Protein AF-A0A6F8U086-F1 (afdb_monomer)

Organism: NCBI:txid115561

Foldseek 3Di:
DDDDDDPPPPPPPPDPPPLPADPDCPDQQGLNPCNHLVPLPPQQHLNPCNHLAVPLPHLAHQNPLNRPNHWWKAKPVGDTQFHSHNNCPHLRY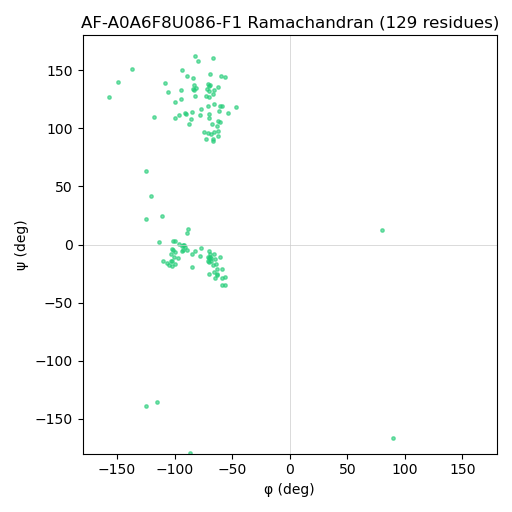LNPCPHLQVPLPHQSHLNPCNHVVVPPDPIHMDTGGGD

Mean predicted aligned error: 9.01 Å

Structure (mmCIF, N/CA/C/O backbone):
data_AF-A0A6F8U086-F1
#
_entry.id   AF-A0A6F8U086-F1
#
loop_
_atom_site.group_PDB
_atom_site.id
_atom_site.type_symbol
_atom_site.label_atom_id
_atom_site.label_alt_id
_atom_site.label_comp_id
_atom_site.label_asym_id
_atom_site.label_entity_id
_atom_site.label_seq_id
_atom_site.pdbx_PDB_ins_code
_atom_site.Cartn_x
_atom_site.Cartn_y
_atom_site.Cartn_z
_atom_site.occupancy
_atom_site.B_iso_or_equiv
_atom_site.auth_seq_id
_atom_site.auth_comp_id
_atom_site.auth_asym_id
_atom_site.auth_atom_id
_atom_site.pdbx_PDB_model_num
ATOM 1 N N . MET A 1 1 ? 25.325 52.138 2.204 1.00 41.34 1 MET A N 1
ATOM 2 C CA . MET A 1 1 ? 26.090 50.930 2.596 1.00 41.34 1 MET A CA 1
ATOM 3 C C . MET A 1 1 ? 25.542 50.499 3.957 1.00 41.34 1 MET A C 1
ATOM 5 O O . MET A 1 1 ? 25.700 51.252 4.897 1.00 41.34 1 MET A O 1
ATOM 9 N N . ASN A 1 2 ? 24.672 49.496 4.098 1.00 33.28 2 ASN A N 1
ATOM 10 C CA . ASN A 1 2 ? 24.898 48.071 3.848 1.00 33.28 2 ASN A CA 1
ATOM 11 C C . ASN A 1 2 ? 23.576 47.331 3.575 1.00 33.28 2 ASN A C 1
ATOM 13 O O . ASN A 1 2 ? 22.657 47.371 4.389 1.00 33.28 2 ASN A O 1
ATOM 17 N N . ILE A 1 3 ? 23.519 46.614 2.453 1.00 39.06 3 ILE A N 1
ATOM 18 C CA . ILE A 1 3 ? 22.421 45.718 2.076 1.00 39.06 3 ILE A CA 1
ATOM 19 C C . ILE A 1 3 ? 22.684 44.367 2.748 1.00 39.06 3 ILE A C 1
ATOM 21 O O . ILE A 1 3 ? 23.661 43.692 2.418 1.00 39.06 3 ILE A O 1
ATOM 25 N N . LYS A 1 4 ? 21.835 43.960 3.699 1.00 33.81 4 LYS A N 1
ATOM 26 C CA . LYS A 1 4 ? 21.857 42.587 4.219 1.00 33.81 4 LYS A CA 1
ATOM 27 C C . LYS A 1 4 ? 21.157 41.678 3.209 1.00 33.81 4 LYS A C 1
ATOM 29 O O . LYS A 1 4 ? 19.956 41.780 2.994 1.00 33.81 4 LYS A O 1
ATOM 34 N N . LYS A 1 5 ? 21.948 40.815 2.571 1.00 41.84 5 LYS A N 1
ATOM 35 C CA . LYS A 1 5 ? 21.505 39.740 1.680 1.00 41.84 5 LYS A CA 1
ATOM 36 C C . LYS A 1 5 ? 20.627 38.768 2.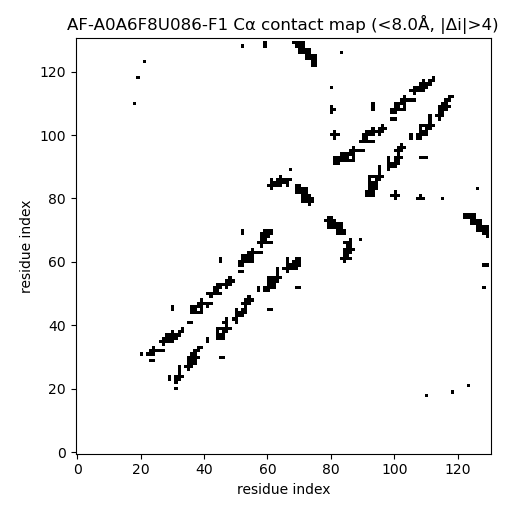473 1.00 41.84 5 LYS A C 1
ATOM 38 O O . LYS A 1 5 ? 21.133 38.106 3.375 1.00 41.84 5 LYS A O 1
ATOM 43 N N . ILE A 1 6 ? 19.343 38.668 2.139 1.00 35.84 6 ILE A N 1
ATOM 44 C CA . ILE A 1 6 ? 18.504 37.543 2.562 1.00 35.84 6 ILE A CA 1
ATOM 45 C C . ILE A 1 6 ? 18.428 36.596 1.372 1.00 35.84 6 ILE A C 1
ATOM 47 O O . ILE A 1 6 ? 17.839 36.906 0.339 1.00 35.84 6 ILE A O 1
ATOM 51 N N . VAL A 1 7 ? 19.103 35.461 1.513 1.00 36.44 7 VAL A N 1
ATOM 52 C CA . VAL A 1 7 ? 18.982 34.321 0.612 1.00 36.44 7 VAL A CA 1
ATOM 53 C C . VAL A 1 7 ? 17.598 33.724 0.851 1.00 36.44 7 VAL A C 1
ATOM 55 O O . VAL A 1 7 ? 17.344 33.145 1.904 1.00 36.44 7 VAL A O 1
ATOM 58 N N . VAL A 1 8 ? 16.691 33.891 -0.110 1.00 33.41 8 VAL A N 1
ATOM 59 C CA . VAL A 1 8 ? 15.442 33.127 -0.158 1.00 33.41 8 VAL A CA 1
ATOM 60 C C . VAL A 1 8 ? 15.824 31.725 -0.618 1.00 33.41 8 VAL A C 1
ATOM 62 O O . VAL A 1 8 ? 16.035 31.484 -1.805 1.00 33.41 8 VAL A O 1
ATOM 65 N N . ALA A 1 9 ? 15.991 30.808 0.334 1.00 32.50 9 ALA A N 1
ATOM 66 C CA . ALA A 1 9 ? 16.071 29.391 0.022 1.00 32.50 9 ALA A CA 1
ATOM 67 C C . ALA A 1 9 ? 14.690 28.964 -0.487 1.00 32.50 9 ALA A C 1
ATOM 69 O O . ALA A 1 9 ? 13.738 28.838 0.282 1.00 32.50 9 ALA A O 1
ATOM 70 N N . LEU A 1 10 ? 14.580 28.799 -1.805 1.00 31.70 10 LEU A N 1
ATOM 71 C CA . LEU A 1 10 ? 13.436 28.171 -2.444 1.00 31.70 10 LEU A CA 1
ATOM 72 C C . LEU A 1 10 ? 13.451 26.697 -2.016 1.00 31.70 10 LEU A C 1
ATOM 74 O O . LEU A 1 10 ? 14.132 25.869 -2.619 1.00 31.70 10 LEU A O 1
ATOM 78 N N . ALA A 1 11 ? 12.767 26.378 -0.919 1.00 34.84 11 ALA A N 1
ATOM 79 C CA . ALA A 1 11 ? 12.484 24.999 -0.566 1.00 34.84 11 ALA A CA 1
ATOM 80 C C . ALA A 1 11 ? 11.540 24.458 -1.643 1.00 34.84 11 ALA A C 1
ATOM 82 O O . ALA A 1 11 ? 10.338 24.715 -1.623 1.00 34.84 11 ALA A O 1
ATOM 83 N N . LEU A 1 12 ? 12.114 23.771 -2.631 1.00 37.75 12 LEU A N 1
ATOM 84 C CA . LEU A 1 12 ? 11.371 22.991 -3.604 1.00 37.75 12 LEU A CA 1
ATOM 85 C C . LEU A 1 12 ? 10.742 21.833 -2.820 1.00 37.75 12 LEU A C 1
ATOM 87 O O . LEU A 1 12 ? 11.363 20.791 -2.614 1.00 37.75 12 LEU A O 1
ATOM 91 N N . SER A 1 13 ? 9.536 22.047 -2.294 1.00 36.16 13 SER A N 1
ATOM 92 C CA . SER A 1 13 ? 8.718 20.964 -1.777 1.00 36.16 13 SER A CA 1
ATOM 93 C C . SER A 1 13 ? 8.407 20.064 -2.964 1.00 36.16 13 SER A C 1
ATOM 95 O O . SER A 1 13 ? 7.595 20.382 -3.831 1.00 36.16 13 SER A O 1
ATOM 97 N N . ILE A 1 14 ? 9.126 18.947 -3.040 1.00 42.19 14 ILE A N 1
ATOM 98 C CA . ILE A 1 14 ? 8.795 17.854 -3.940 1.00 42.19 14 ILE A CA 1
ATOM 99 C C . ILE A 1 14 ? 7.426 17.385 -3.459 1.00 42.19 14 ILE A C 1
ATOM 101 O O . ILE A 1 14 ? 7.312 16.720 -2.429 1.00 42.19 14 ILE A O 1
ATOM 105 N N . GLY A 1 15 ? 6.381 17.862 -4.132 1.00 38.00 15 GLY A N 1
ATOM 106 C CA . GLY A 1 15 ? 5.007 17.491 -3.862 1.00 38.00 15 GLY A CA 1
ATOM 107 C C . GLY A 1 15 ? 4.869 16.004 -4.116 1.00 38.00 15 GLY A C 1
ATOM 108 O O . GLY A 1 15 ? 4.649 15.579 -5.246 1.00 38.00 15 GLY A O 1
ATOM 109 N N . VAL A 1 16 ? 5.025 15.208 -3.062 1.00 44.44 16 VAL A N 1
ATOM 110 C CA . VAL A 1 16 ? 4.425 13.883 -3.018 1.00 44.44 16 VAL A CA 1
ATOM 111 C C . VAL A 1 16 ? 2.929 14.150 -3.169 1.00 44.44 16 VAL A C 1
ATOM 113 O O . VAL A 1 16 ? 2.389 14.899 -2.348 1.00 44.44 16 VAL A O 1
ATOM 116 N N . PRO A 1 17 ? 2.245 13.648 -4.212 1.00 38.19 17 PRO A N 1
ATOM 117 C CA . PRO A 1 17 ? 0.798 13.703 -4.219 1.00 38.19 17 PRO A CA 1
ATOM 118 C C . PRO A 1 17 ? 0.347 12.909 -2.994 1.00 38.19 17 PRO A C 1
ATOM 120 O O . PRO A 1 17 ? 0.476 11.688 -2.943 1.00 38.19 17 PRO A O 1
ATOM 123 N N . ALA A 1 18 ? -0.091 13.624 -1.959 1.00 39.00 18 ALA A N 1
ATOM 124 C CA . ALA A 1 18 ? -0.773 13.017 -0.840 1.00 39.00 18 ALA A CA 1
ATOM 125 C C . ALA A 1 18 ? -2.042 12.409 -1.430 1.00 39.00 18 ALA A C 1
ATOM 127 O O . ALA A 1 18 ? -2.946 13.132 -1.848 1.00 39.00 18 ALA A O 1
ATOM 128 N N . ILE A 1 19 ? -2.060 11.083 -1.546 1.00 45.38 19 ILE A N 1
ATOM 129 C CA . ILE A 1 19 ? -3.252 10.326 -1.905 1.00 45.38 19 ILE A CA 1
ATOM 130 C C . ILE A 1 19 ? -4.327 10.771 -0.910 1.00 45.38 19 ILE A C 1
ATOM 132 O O . ILE A 1 19 ? -4.177 10.585 0.300 1.00 45.38 19 ILE A O 1
ATOM 136 N N . SER A 1 20 ? -5.359 11.456 -1.401 1.00 41.16 20 SER A N 1
ATOM 137 C CA . SER A 1 20 ? -6.477 11.886 -0.570 1.00 41.16 20 SER A CA 1
ATOM 138 C C . SER A 1 20 ? -7.300 10.644 -0.254 1.00 41.16 20 SER A C 1
ATOM 140 O O . SER A 1 20 ? -8.155 10.227 -1.029 1.00 41.16 20 SER A O 1
ATOM 142 N 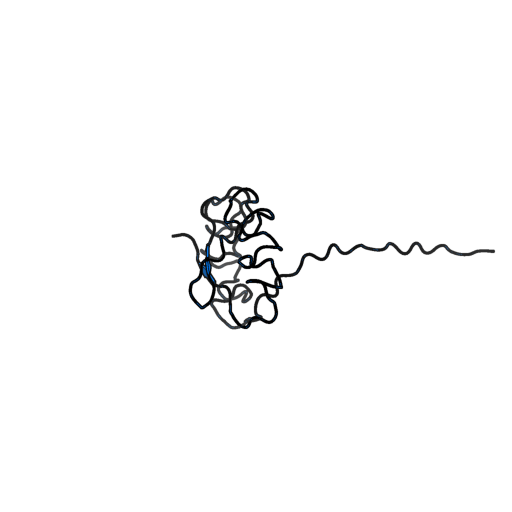N . PHE A 1 21 ? -6.980 9.980 0.854 1.00 53.62 21 PHE A N 1
ATOM 143 C CA . PHE A 1 21 ? -7.835 8.928 1.385 1.00 53.62 21 PHE A CA 1
ATOM 144 C C . PHE A 1 21 ? -9.136 9.578 1.859 1.00 53.62 21 PHE A C 1
ATOM 146 O O . PHE A 1 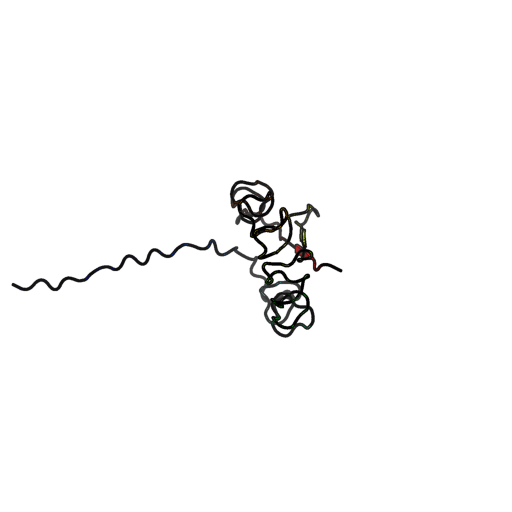21 ? -9.088 10.546 2.622 1.00 53.62 21 PHE A O 1
ATOM 153 N N . ALA A 1 22 ? -10.284 9.047 1.429 1.00 57.22 22 ALA A N 1
ATOM 154 C CA . ALA A 1 22 ? -11.594 9.482 1.904 1.00 57.22 22 ALA A CA 1
ATOM 155 C C . ALA A 1 22 ? -11.582 9.579 3.438 1.00 57.22 22 ALA A C 1
ATOM 157 O O . ALA A 1 22 ? -11.304 8.590 4.114 1.00 57.22 22 ALA A O 1
ATOM 158 N N . ALA A 1 23 ? -11.805 10.773 3.993 1.00 64.12 23 ALA A N 1
ATOM 159 C CA . ALA A 1 23 ? -11.746 11.024 5.431 1.00 64.12 23 ALA A CA 1
ATOM 160 C C . ALA A 1 23 ? -12.948 10.375 6.139 1.00 64.12 23 ALA A C 1
ATOM 162 O O . ALA A 1 23 ? -14.023 10.961 6.200 1.00 64.12 23 ALA A O 1
ATOM 163 N N . CYS A 1 24 ? -12.772 9.168 6.684 1.00 78.25 24 CYS A N 1
ATOM 164 C CA . CYS A 1 24 ? -13.801 8.413 7.408 1.00 78.25 24 CYS A CA 1
ATOM 165 C C . CYS A 1 24 ? -13.304 8.028 8.815 1.00 78.25 24 CYS A C 1
ATOM 167 O O . CYS A 1 24 ? -13.192 6.847 9.145 1.00 78.25 24 CYS A O 1
ATOM 169 N N . PRO A 1 25 ? -13.018 9.021 9.682 1.00 75.00 25 PRO A N 1
ATOM 170 C CA . PRO A 1 25 ? -12.349 8.797 10.967 1.00 75.00 25 PRO A CA 1
ATOM 171 C C . PRO A 1 25 ? -13.154 7.946 11.962 1.00 75.00 25 PRO A C 1
ATOM 173 O O . PRO A 1 25 ? -12.577 7.441 12.918 1.00 75.00 25 PRO A O 1
ATOM 176 N N . TYR A 1 26 ? -14.463 7.777 11.751 1.00 83.75 26 TYR A N 1
ATOM 177 C CA . TYR A 1 26 ? -15.342 6.994 12.626 1.00 83.75 26 TYR A CA 1
ATOM 178 C C . TYR A 1 26 ? -15.703 5.610 12.066 1.00 83.75 26 TYR A C 1
ATOM 180 O O . TYR A 1 26 ? -16.282 4.800 12.786 1.00 83.75 26 TYR A O 1
ATOM 188 N N . ASP A 1 27 ? -15.357 5.310 10.811 1.00 89.12 27 ASP A N 1
ATOM 189 C CA . ASP A 1 27 ? -15.645 4.010 10.202 1.00 89.12 27 ASP A CA 1
ATOM 190 C C . ASP A 1 27 ? -14.578 2.989 10.618 1.00 89.12 27 ASP A C 1
ATOM 192 O O . ASP A 1 27 ? -13.376 3.237 10.493 1.00 89.12 27 ASP A O 1
ATOM 196 N N . GLN A 1 28 ? -14.994 1.836 11.142 1.00 90.56 28 GLN A N 1
ATOM 197 C CA . GLN A 1 28 ? -14.072 0.813 11.645 1.00 90.56 28 GLN A CA 1
ATOM 198 C C . GLN A 1 28 ? -13.204 0.168 10.558 1.00 90.56 28 GLN A C 1
ATOM 200 O O . GLN A 1 28 ? -12.129 -0.335 10.877 1.00 90.56 28 GLN A O 1
ATOM 205 N N . ASN A 1 29 ? -13.626 0.186 9.297 1.00 89.19 29 ASN A N 1
ATOM 206 C CA . ASN A 1 29 ? -12.908 -0.417 8.174 1.00 89.19 29 ASN A CA 1
ATOM 207 C C . ASN A 1 29 ? -11.984 0.573 7.453 1.00 89.19 29 ASN A C 1
ATOM 209 O O . ASN A 1 29 ? -11.216 0.173 6.578 1.00 89.19 29 ASN A O 1
ATOM 213 N N . CYS A 1 30 ? -12.011 1.851 7.827 1.00 89.94 30 CYS A N 1
ATOM 214 C CA . CYS A 1 30 ? -11.189 2.868 7.193 1.00 89.94 30 CYS A CA 1
ATOM 215 C C . CYS A 1 30 ? -9.745 2.902 7.714 1.00 89.94 30 CYS A C 1
ATOM 217 O O . CYS A 1 30 ? -9.484 2.904 8.919 1.00 89.94 30 CYS A O 1
ATOM 219 N N . LEU A 1 31 ? -8.782 2.999 6.790 1.00 89.31 31 LEU A N 1
ATOM 220 C CA . LEU A 1 31 ? -7.344 3.033 7.108 1.00 89.31 31 LEU A CA 1
ATOM 221 C C . LEU A 1 31 ? -6.876 4.332 7.771 1.00 89.31 31 LEU A C 1
ATOM 223 O O . LEU A 1 31 ? -5.784 4.368 8.333 1.00 89.31 31 LEU A O 1
ATOM 227 N N . ASN A 1 32 ? -7.690 5.385 7.731 1.00 87.88 32 ASN A N 1
ATOM 228 C CA . ASN A 1 32 ? -7.443 6.634 8.450 1.00 87.88 32 ASN A CA 1
ATOM 229 C C . ASN A 1 32 ? -8.166 6.713 9.802 1.00 87.88 32 ASN A C 1
ATOM 231 O O . ASN A 1 32 ? -8.007 7.711 10.500 1.00 87.88 32 ASN A O 1
ATOM 235 N N . ASN A 1 33 ? -8.920 5.681 10.197 1.00 90.75 33 ASN A N 1
ATOM 236 C CA . ASN A 1 33 ? -9.426 5.558 11.557 1.00 90.75 33 ASN A CA 1
ATOM 237 C C . ASN A 1 33 ? -8.361 4.873 12.443 1.00 90.75 33 ASN A C 1
ATOM 239 O O . ASN A 1 33 ? -8.168 3.657 12.327 1.00 90.75 33 ASN A O 1
ATOM 243 N N . PRO A 1 34 ? -7.689 5.598 13.361 1.00 91.44 34 PRO A N 1
ATOM 244 C CA . PRO A 1 34 ? -6.632 5.039 14.213 1.00 91.44 34 PRO A CA 1
ATOM 245 C C . PRO A 1 34 ? -7.156 4.078 15.293 1.00 91.44 34 PRO A C 1
ATOM 247 O O . PRO A 1 34 ? -6.370 3.384 15.941 1.00 91.44 34 PRO A O 1
ATOM 250 N N . TYR A 1 35 ? -8.473 4.024 15.492 1.00 91.06 35 TYR A N 1
ATOM 251 C CA . TYR A 1 35 ? -9.138 3.090 16.398 1.00 91.06 35 TYR A CA 1
ATOM 252 C C . TYR A 1 35 ? -9.747 1.884 15.657 1.00 91.06 35 TYR A C 1
ATOM 254 O O . TYR A 1 35 ? -10.224 0.955 16.302 1.00 91.06 35 TYR A O 1
ATOM 262 N N . GLY A 1 36 ? -9.724 1.886 14.317 1.00 91.19 36 GLY A N 1
ATOM 263 C CA . GLY A 1 36 ? -10.256 0.832 13.448 1.00 91.19 36 GLY A CA 1
ATOM 264 C C . GLY A 1 36 ? -9.169 0.133 12.626 1.00 91.19 36 GLY A C 1
ATOM 265 O O . GLY A 1 36 ? -8.097 -0.202 13.132 1.00 91.19 36 GLY A O 1
ATOM 266 N N . ALA A 1 37 ? -9.427 -0.082 11.335 1.00 91.31 37 ALA A N 1
ATOM 267 C CA . ALA A 1 37 ? -8.506 -0.724 10.395 1.00 91.31 37 ALA A CA 1
ATOM 268 C C . ALA A 1 37 ? -7.164 0.014 10.264 1.00 91.31 37 ALA A C 1
ATOM 270 O O . ALA A 1 37 ? -6.138 -0.621 10.012 1.00 91.31 37 ALA A O 1
ATOM 271 N N . GLY A 1 38 ? -7.167 1.331 10.481 1.00 91.62 38 GLY A N 1
ATOM 272 C CA . GLY A 1 38 ? -5.972 2.166 10.526 1.00 91.62 38 GLY A CA 1
ATOM 273 C C . GLY A 1 38 ? -5.162 2.078 11.819 1.00 91.62 38 GLY A C 1
ATOM 274 O O . GLY A 1 38 ? -4.117 2.724 11.914 1.00 91.62 38 GLY A O 1
ATOM 275 N N . SER A 1 39 ? -5.614 1.316 12.818 1.00 94.50 39 SER A N 1
ATOM 276 C CA . SER A 1 39 ? -4.946 1.250 14.114 1.00 94.50 39 SER A CA 1
ATOM 277 C C . SER A 1 39 ? -3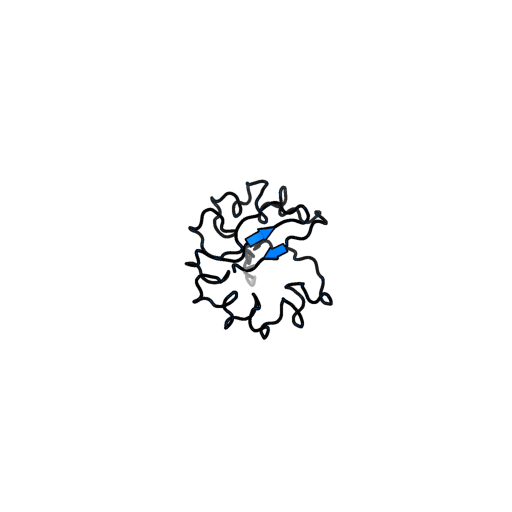.553 0.615 14.027 1.00 94.50 39 SER A C 1
ATOM 279 O O . SER A 1 39 ? -3.417 -0.484 13.479 1.00 94.50 39 SER A O 1
ATOM 281 N N . PRO A 1 40 ? -2.521 1.226 14.643 1.00 95.00 40 PRO A N 1
ATOM 282 C CA . PRO A 1 40 ? -1.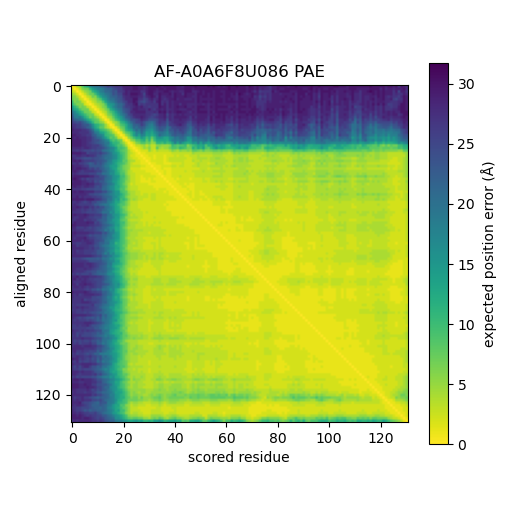186 0.632 14.719 1.00 95.00 40 PRO A CA 1
ATOM 283 C C . PRO A 1 40 ? -1.126 -0.583 15.656 1.00 95.00 40 PRO A C 1
ATOM 285 O O . PRO A 1 40 ? -0.137 -1.307 15.649 1.00 95.00 40 PRO A O 1
ATOM 288 N N . TYR A 1 41 ? -2.174 -0.825 16.450 1.00 95.31 41 TYR A N 1
ATOM 289 C CA . TYR A 1 41 ? -2.251 -1.945 17.392 1.00 95.31 41 TYR A CA 1
ATOM 290 C C . TYR A 1 41 ? -3.116 -3.104 16.883 1.00 95.31 41 TYR A C 1
ATOM 292 O O . TYR A 1 41 ? -3.195 -4.145 17.535 1.00 95.31 41 TYR A O 1
ATOM 300 N N . LYS A 1 42 ? -3.761 -2.964 15.717 1.00 94.44 42 LYS A N 1
ATOM 301 C CA . LYS A 1 42 ? -4.551 -4.048 15.122 1.00 94.44 42 LYS A CA 1
ATOM 302 C C . LYS A 1 42 ? -3.611 -5.192 14.729 1.00 94.44 42 LYS A C 1
ATOM 304 O O . LYS A 1 42 ? -2.685 -4.986 13.946 1.00 94.44 42 LYS A O 1
ATOM 309 N N . ALA A 1 43 ? -3.824 -6.387 15.284 1.00 93.88 43 ALA A N 1
ATOM 310 C CA . ALA A 1 43 ? -2.909 -7.529 15.144 1.00 93.88 43 ALA A CA 1
ATOM 311 C C . ALA A 1 43 ? -2.633 -7.915 13.677 1.00 93.88 43 ALA A C 1
ATOM 313 O O . ALA A 1 43 ? -1.515 -8.272 13.323 1.00 93.88 43 ALA A O 1
ATOM 314 N N . ASP A 1 44 ? -3.638 -7.773 12.819 1.00 91.94 44 ASP A N 1
ATOM 315 C CA . ASP A 1 44 ? -3.626 -7.992 11.370 1.00 91.94 44 ASP A CA 1
ATOM 316 C C . ASP A 1 44 ? -3.782 -6.667 10.586 1.00 91.94 44 ASP A C 1
ATOM 318 O O . ASP A 1 44 ? -4.290 -6.644 9.467 1.00 91.94 44 ASP A O 1
ATOM 322 N N . GLY A 1 45 ? -3.408 -5.530 11.180 1.00 94.19 45 GLY A N 1
ATOM 323 C CA . GLY A 1 45 ? -3.586 -4.201 10.586 1.00 94.19 45 GLY A CA 1
ATOM 324 C C . GLY A 1 45 ? -2.476 -3.808 9.616 1.00 94.19 45 GLY A C 1
ATOM 325 O O . GLY A 1 45 ? -1.304 -4.063 9.876 1.00 94.19 45 GLY A O 1
ATOM 326 N N . LEU A 1 46 ? -2.822 -3.104 8.535 1.00 94.81 46 LEU A N 1
ATOM 327 C CA . LEU A 1 46 ? -1.853 -2.583 7.556 1.00 94.81 46 LEU A CA 1
ATOM 328 C C . LEU A 1 46 ? -0.907 -1.530 8.148 1.00 94.81 46 LEU A C 1
ATOM 330 O O . LEU A 1 46 ? 0.232 -1.413 7.706 1.00 94.81 46 LEU A O 1
ATOM 334 N N . ASN A 1 47 ? -1.366 -0.794 9.162 1.00 94.44 47 ASN A N 1
ATOM 335 C CA . ASN A 1 47 ? -0.585 0.246 9.836 1.00 94.44 47 ASN A CA 1
ATOM 336 C C . ASN A 1 47 ? 0.186 -0.276 11.060 1.00 94.44 47 ASN A C 1
ATOM 338 O O . ASN A 1 47 ? 0.879 0.495 11.719 1.00 94.44 47 ASN A O 1
ATOM 342 N N . ASN A 1 48 ? 0.068 -1.567 11.384 1.00 95.94 48 ASN A N 1
ATOM 343 C CA . ASN A 1 48 ? 0.828 -2.182 12.465 1.00 95.94 48 ASN A CA 1
ATOM 344 C C . ASN A 1 48 ? 2.157 -2.745 11.917 1.00 95.94 48 ASN A C 1
ATOM 346 O O . ASN A 1 48 ? 2.131 -3.741 11.191 1.00 95.94 48 ASN A O 1
ATOM 350 N N . PRO A 1 49 ? 3.327 -2.181 12.280 1.00 96.88 49 PRO A N 1
ATOM 351 C CA . PRO A 1 49 ? 4.631 -2.623 11.768 1.00 96.88 49 PRO A CA 1
ATOM 352 C C . PRO A 1 49 ? 5.060 -4.012 12.269 1.00 96.88 49 PRO A C 1
ATOM 354 O O . PRO A 1 49 ? 6.053 -4.566 11.796 1.00 96.88 49 PRO A O 1
ATOM 357 N N . TYR A 1 50 ? 4.328 -4.588 13.221 1.00 96.50 50 TYR A N 1
ATOM 358 C CA . TYR A 1 50 ? 4.545 -5.943 13.722 1.00 96.50 50 TYR A CA 1
ATOM 359 C C . TYR A 1 50 ? 3.549 -6.957 13.141 1.00 96.50 50 TYR A C 1
ATOM 361 O O . TYR A 1 50 ? 3.677 -8.150 13.408 1.00 96.50 50 TYR A O 1
ATOM 369 N N . SER A 1 51 ? 2.562 -6.519 12.350 1.00 96.62 51 SER A N 1
ATOM 370 C CA . SER A 1 51 ? 1.595 -7.427 11.726 1.00 96.62 51 SER A CA 1
ATOM 371 C C . SER A 1 51 ? 2.142 -8.064 10.450 1.00 96.62 51 SER A C 1
ATOM 373 O O . SER A 1 51 ? 3.039 -7.540 9.788 1.00 96.62 51 SER A O 1
ATOM 375 N N . GLN A 1 52 ? 1.507 -9.153 10.020 1.00 96.81 52 GLN A N 1
ATOM 376 C CA . GLN A 1 52 ? 1.789 -9.803 8.739 1.00 96.81 52 GLN A CA 1
ATOM 377 C C . GLN A 1 52 ? 1.642 -8.866 7.524 1.00 96.81 52 GLN A C 1
ATOM 379 O O . GLN A 1 52 ? 2.314 -9.083 6.516 1.00 96.81 52 GLN A O 1
ATOM 384 N N . TYR A 1 53 ? 0.789 -7.839 7.593 1.00 96.56 53 TYR A N 1
ATOM 385 C CA . TYR A 1 53 ? 0.486 -6.969 6.450 1.00 96.56 53 TYR A CA 1
ATOM 386 C C . TYR A 1 53 ? 1.148 -5.585 6.536 1.00 96.56 53 TYR A C 1
ATOM 388 O O . TYR A 1 53 ? 1.293 -4.921 5.511 1.00 96.56 53 TYR A O 1
ATOM 396 N N . GLY A 1 54 ? 1.608 -5.153 7.711 1.00 95.81 54 GLY A N 1
ATOM 397 C CA . GLY A 1 54 ? 2.319 -3.882 7.903 1.00 95.81 54 GLY A CA 1
ATOM 398 C C . GLY A 1 54 ? 3.826 -4.024 8.138 1.00 95.81 54 GLY A C 1
ATOM 399 O O . GLY A 1 54 ? 4.554 -3.042 7.990 1.00 95.81 54 GLY A O 1
ATOM 400 N N . SER A 1 55 ? 4.310 -5.227 8.473 1.00 96.81 55 SER A N 1
ATOM 401 C CA . SER A 1 55 ? 5.721 -5.458 8.790 1.00 96.81 55 SER A CA 1
ATOM 402 C C . SER A 1 55 ? 6.655 -5.384 7.580 1.00 96.81 55 SER A C 1
ATOM 404 O O . SER A 1 55 ? 6.436 -6.105 6.607 1.00 96.81 55 SER A O 1
ATOM 406 N N . PRO A 1 56 ? 7.795 -4.675 7.681 1.00 97.19 56 PRO A N 1
ATOM 407 C CA . PRO A 1 56 ? 8.767 -4.586 6.589 1.00 97.19 56 PRO A CA 1
ATOM 408 C C . PRO A 1 56 ? 9.451 -5.922 6.254 1.00 97.19 56 PRO A C 1
ATOM 410 O O . PRO A 1 56 ? 10.166 -6.003 5.260 1.00 97.19 56 PRO A O 1
ATOM 413 N N . TYR A 1 57 ? 9.247 -6.969 7.060 1.00 97.00 57 TYR A N 1
ATOM 414 C CA . TYR A 1 57 ? 9.877 -8.281 6.883 1.00 97.00 57 TYR A CA 1
ATOM 415 C C . TYR A 1 57 ? 8.941 -9.341 6.291 1.00 97.00 57 TYR A C 1
ATOM 417 O O . TYR A 1 57 ? 9.395 -10.401 5.867 1.00 97.00 57 TYR A O 1
ATOM 425 N N . SER A 1 58 ? 7.631 -9.089 6.259 1.00 97.31 58 SER A N 1
ATOM 426 C CA . SER A 1 58 ? 6.661 -10.070 5.772 1.00 97.31 58 SER A CA 1
ATOM 427 C C . SER A 1 58 ? 6.551 -10.033 4.250 1.00 97.31 58 SER A C 1
ATOM 429 O O . SER A 1 58 ? 6.445 -8.960 3.657 1.00 97.31 58 SER A O 1
ATOM 431 N N . ASN A 1 59 ? 6.495 -11.201 3.602 1.00 97.19 59 ASN A N 1
ATOM 432 C CA . ASN A 1 59 ? 6.234 -11.298 2.158 1.00 97.19 59 ASN A CA 1
ATOM 433 C C . ASN A 1 59 ? 4.797 -10.879 1.776 1.00 97.19 59 ASN A C 1
ATOM 435 O O . ASN A 1 59 ? 4.501 -10.699 0.596 1.00 97.19 59 ASN A O 1
ATOM 439 N N . LYS A 1 60 ? 3.916 -10.718 2.774 1.00 97.56 60 LYS A N 1
ATOM 440 C CA . LYS A 1 60 ? 2.531 -10.260 2.615 1.00 97.56 60 LYS A CA 1
ATOM 441 C C . LYS A 1 60 ? 2.322 -8.782 2.941 1.00 97.56 60 LYS A C 1
ATOM 443 O O . LYS A 1 60 ? 1.190 -8.304 2.936 1.00 97.56 60 LYS A O 1
ATOM 448 N N . SER A 1 61 ? 3.387 -8.055 3.272 1.00 97.25 61 SER A N 1
ATOM 449 C CA . SER A 1 61 ? 3.264 -6.658 3.673 1.00 97.25 61 SER A CA 1
ATOM 450 C C . SER A 1 61 ? 3.342 -5.693 2.504 1.00 97.25 61 SER A C 1
ATOM 452 O O . SER A 1 61 ? 4.119 -5.893 1.575 1.00 97.25 61 SER A O 1
ATOM 454 N N . HIS A 1 62 ? 2.583 -4.599 2.600 1.00 97.00 62 HIS A N 1
ATOM 455 C CA . HIS A 1 62 ? 2.720 -3.476 1.675 1.00 97.00 62 HIS A CA 1
ATOM 456 C C . HIS A 1 62 ? 4.019 -2.686 1.871 1.00 97.00 62 HIS A C 1
ATOM 458 O O . HIS A 1 62 ? 4.508 -2.088 0.919 1.00 97.00 62 HIS A O 1
ATOM 464 N N . THR A 1 63 ? 4.611 -2.700 3.071 1.00 97.31 63 THR A N 1
ATOM 465 C CA . THR A 1 63 ? 5.801 -1.888 3.379 1.00 97.31 63 THR A CA 1
ATOM 466 C C . THR A 1 63 ? 7.110 -2.558 2.970 1.00 97.31 63 THR A C 1
ATOM 468 O O . THR A 1 63 ? 8.119 -1.868 2.811 1.00 97.31 63 THR A O 1
ATOM 471 N N . ASN A 1 64 ? 7.107 -3.879 2.773 1.00 97.44 64 ASN A N 1
ATOM 472 C CA . ASN A 1 64 ? 8.283 -4.647 2.381 1.00 97.44 64 ASN A CA 1
ATOM 473 C C . ASN A 1 64 ? 8.583 -4.459 0.875 1.00 97.44 64 ASN A C 1
ATOM 475 O O . ASN A 1 64 ? 7.792 -4.903 0.039 1.00 97.44 64 ASN A O 1
ATOM 479 N N . PRO A 1 65 ? 9.738 -3.878 0.493 1.00 97.38 65 PRO A N 1
ATOM 480 C CA . PRO A 1 65 ? 10.088 -3.638 -0.910 1.00 97.38 65 PRO A CA 1
ATOM 481 C C . PRO A 1 65 ? 10.393 -4.917 -1.709 1.00 97.38 65 PRO A C 1
ATOM 483 O O . PRO A 1 65 ? 10.594 -4.844 -2.918 1.00 97.38 65 PRO A O 1
ATOM 486 N N . TYR A 1 66 ? 10.422 -6.082 -1.061 1.00 96.69 66 TYR A N 1
ATOM 487 C CA . TYR A 1 66 ? 10.621 -7.387 -1.693 1.00 96.69 66 TYR A CA 1
ATOM 488 C C . TYR A 1 66 ? 9.385 -8.291 -1.597 1.00 96.69 66 TYR A C 1
ATOM 490 O O . TYR A 1 66 ? 9.435 -9.436 -2.046 1.00 96.69 66 TYR A O 1
ATOM 498 N N . ALA A 1 67 ? 8.278 -7.806 -1.021 1.00 97.19 67 ALA A N 1
ATOM 499 C CA . ALA A 1 67 ? 7.046 -8.578 -0.946 1.00 97.19 67 ALA A CA 1
ATOM 500 C C . ALA A 1 67 ? 6.505 -8.891 -2.345 1.00 97.19 67 ALA A C 1
ATOM 502 O O . ALA A 1 67 ? 6.439 -8.026 -3.223 1.00 97.19 67 ALA A O 1
ATOM 503 N N . THR A 1 68 ? 6.097 -10.141 -2.531 1.00 96.12 68 THR A N 1
ATOM 504 C CA . THR A 1 68 ? 5.477 -10.653 -3.763 1.00 96.12 68 THR A CA 1
ATOM 505 C C . THR A 1 68 ? 3.992 -10.968 -3.574 1.00 96.12 68 THR A C 1
ATOM 507 O O . THR A 1 68 ? 3.255 -11.083 -4.556 1.00 96.12 68 THR A O 1
ATOM 510 N N . ASP A 1 69 ? 3.525 -11.035 -2.325 1.00 96.75 69 ASP A N 1
ATOM 511 C CA . ASP A 1 69 ? 2.143 -11.359 -1.960 1.00 96.75 69 ASP A CA 1
ATOM 512 C C . ASP A 1 69 ? 1.482 -10.228 -1.157 1.00 96.75 69 ASP A C 1
ATOM 514 O O . ASP A 1 69 ? 0.805 -10.442 -0.156 1.00 96.75 69 ASP A O 1
ATOM 518 N N . ALA A 1 70 ? 1.725 -8.985 -1.570 1.00 97.31 70 ALA A N 1
ATOM 519 C CA . ALA A 1 70 ? 1.171 -7.803 -0.923 1.00 97.31 70 ALA A CA 1
ATOM 520 C C . ALA A 1 70 ? -0.372 -7.704 -1.073 1.00 97.31 70 ALA A C 1
ATOM 522 O O . ALA A 1 70 ? -0.951 -8.330 -1.970 1.00 97.31 70 ALA A O 1
ATOM 523 N N . PRO A 1 71 ? -1.057 -6.910 -0.223 1.00 97.69 71 PRO A N 1
ATOM 524 C CA . PRO A 1 71 ? -2.507 -6.721 -0.279 1.00 97.69 71 PRO A CA 1
ATOM 525 C C . PRO A 1 71 ? -2.982 -6.228 -1.647 1.00 97.69 71 PRO A C 1
ATOM 527 O O . PRO A 1 71 ? -2.324 -5.416 -2.295 1.00 97.69 71 PRO A O 1
ATOM 530 N N . LYS A 1 72 ? -4.154 -6.689 -2.077 1.00 98.00 72 LYS A N 1
ATOM 531 C CA . LYS A 1 72 ? -4.749 -6.347 -3.375 1.00 98.00 72 LYS A CA 1
ATOM 532 C C . LYS A 1 72 ? -5.688 -5.154 -3.248 1.00 98.00 72 LYS A C 1
ATOM 534 O O . LYS A 1 72 ? -6.317 -4.973 -2.207 1.00 98.00 72 LYS A O 1
ATOM 539 N N . LEU A 1 73 ? -5.806 -4.381 -4.318 1.00 97.50 73 LEU A N 1
ATOM 540 C CA . LEU A 1 73 ? -6.702 -3.237 -4.421 1.00 97.50 73 LEU A CA 1
ATOM 541 C C . LEU A 1 73 ? -7.863 -3.542 -5.362 1.00 97.50 73 LEU A C 1
ATOM 543 O O . LEU A 1 73 ? -7.660 -4.127 -6.430 1.00 97.50 73 LEU A O 1
ATOM 547 N N . TYR A 1 74 ? -9.058 -3.103 -4.980 1.00 96.62 74 TYR A N 1
ATOM 548 C CA . TYR A 1 74 ? -10.262 -3.184 -5.805 1.00 96.62 74 TYR A CA 1
ATOM 549 C C . TYR A 1 74 ? -11.061 -1.887 -5.728 1.00 96.62 74 TYR A C 1
ATOM 551 O O . TYR A 1 74 ? -11.020 -1.206 -4.705 1.00 96.62 74 TYR A O 1
ATOM 559 N N . ASP A 1 75 ? -11.795 -1.552 -6.784 1.00 94.88 75 ASP A N 1
ATOM 560 C CA . ASP A 1 75 ? -12.823 -0.507 -6.716 1.00 94.88 75 ASP A CA 1
ATOM 561 C C . ASP A 1 75 ? -14.179 -1.061 -6.241 1.00 94.88 75 ASP A C 1
ATOM 563 O O . ASP A 1 75 ? -14.316 -2.252 -5.936 1.00 94.88 75 ASP A O 1
ATOM 567 N N . SER A 1 76 ? -15.187 -0.192 -6.152 1.00 91.94 76 SER A N 1
ATOM 568 C CA . SER A 1 76 ? -16.536 -0.551 -5.695 1.00 91.94 76 SER A CA 1
ATOM 569 C C . SER A 1 76 ? -17.283 -1.490 -6.644 1.00 91.94 76 SER A C 1
ATOM 571 O O . SER A 1 76 ? -18.223 -2.164 -6.225 1.00 91.94 76 SER A O 1
ATOM 573 N N . GLN A 1 77 ? -16.840 -1.590 -7.894 1.00 93.75 77 GLN A N 1
ATOM 574 C CA . GLN A 1 77 ? -17.349 -2.498 -8.916 1.00 93.75 77 GLN A CA 1
ATOM 575 C C . GLN A 1 77 ? -16.592 -3.837 -8.931 1.00 93.75 77 GLN A C 1
ATOM 577 O O . GLN A 1 77 ? -16.941 -4.732 -9.703 1.00 93.75 77 GLN A O 1
ATOM 582 N N . GLY A 1 78 ? -15.576 -4.002 -8.078 1.00 95.19 78 GLY A N 1
ATOM 583 C CA . GLY A 1 78 ? -14.777 -5.221 -7.972 1.00 95.19 78 GLY A CA 1
ATOM 584 C C . GLY A 1 78 ? -13.691 -5.357 -9.040 1.00 95.19 78 GLY A C 1
ATOM 585 O O . GLY A 1 78 ? -13.102 -6.432 -9.178 1.00 95.19 78 GLY A O 1
ATOM 586 N N . ASN A 1 79 ? -13.389 -4.297 -9.791 1.00 96.25 79 ASN A N 1
ATOM 587 C CA . ASN A 1 79 ? -12.270 -4.314 -10.721 1.00 96.25 79 ASN A CA 1
ATOM 588 C C . ASN A 1 79 ? -10.956 -4.306 -9.946 1.00 96.25 79 ASN A C 1
ATOM 590 O O . ASN A 1 79 ? -10.783 -3.554 -8.988 1.00 96.25 79 ASN A O 1
ATOM 594 N N . TYR A 1 80 ? -10.003 -5.114 -10.397 1.00 97.50 80 TYR A N 1
ATOM 595 C CA . TYR A 1 80 ? -8.670 -5.150 -9.814 1.00 97.50 80 TYR A CA 1
ATOM 596 C C . TYR A 1 80 ? -7.886 -3.864 -10.127 1.00 97.50 80 TYR A C 1
ATOM 598 O O . TYR A 1 80 ? -7.899 -3.360 -11.256 1.00 97.50 80 TYR A O 1
ATOM 606 N N . ARG A 1 81 ? -7.195 -3.340 -9.109 1.00 97.62 81 ARG A N 1
ATOM 607 C CA . ARG A 1 81 ? -6.431 -2.080 -9.142 1.00 97.62 81 ARG A CA 1
ATOM 608 C C . ARG A 1 81 ? -4.969 -2.261 -8.718 1.00 97.62 81 ARG A C 1
ATOM 610 O O . ARG A 1 81 ? -4.315 -1.302 -8.320 1.00 97.62 81 ARG A O 1
ATOM 617 N N . GLY A 1 82 ? -4.453 -3.486 -8.819 1.00 97.75 82 GLY A N 1
ATOM 618 C CA . GLY A 1 82 ? -3.069 -3.823 -8.487 1.00 97.75 82 GLY A CA 1
ATOM 619 C C . GLY A 1 82 ? -2.867 -4.228 -7.029 1.00 97.75 82 GLY A C 1
ATOM 620 O O . GLY A 1 82 ? -3.819 -4.513 -6.296 1.00 97.75 82 GLY A O 1
ATOM 621 N N . LYS A 1 83 ? -1.604 -4.265 -6.607 1.00 98.19 83 LYS A N 1
ATOM 622 C CA . LYS A 1 83 ? -1.191 -4.558 -5.232 1.00 98.19 83 LYS A CA 1
ATOM 623 C C . LYS A 1 83 ? -0.738 -3.285 -4.533 1.00 98.19 83 LYS A C 1
ATOM 625 O O . LYS A 1 83 ? 0.132 -2.585 -5.050 1.00 98.19 83 LYS A O 1
ATOM 630 N N . LEU A 1 84 ? -1.252 -3.045 -3.329 1.00 97.56 84 LEU A N 1
ATOM 631 C CA . LEU A 1 84 ? -0.706 -2.054 -2.407 1.00 97.56 84 LEU A CA 1
ATOM 632 C C . LEU A 1 84 ? 0.664 -2.551 -1.941 1.00 97.56 84 LEU A C 1
ATOM 634 O O . LEU A 1 84 ? 0.751 -3.385 -1.043 1.00 97.56 84 LEU A O 1
ATOM 638 N N . SER A 1 85 ? 1.725 -2.099 -2.598 1.00 98.06 85 SER A N 1
ATOM 639 C CA . SER A 1 85 ? 3.074 -2.623 -2.399 1.00 98.06 85 SER A CA 1
ATOM 640 C C . SER A 1 85 ? 4.117 -1.548 -2.634 1.00 98.06 85 SER A C 1
ATOM 642 O O . SER A 1 85 ? 4.014 -0.803 -3.605 1.00 98.06 85 SER A O 1
ATOM 644 N N . ASN A 1 86 ? 5.146 -1.536 -1.787 1.00 98.00 86 ASN A N 1
ATOM 645 C CA . ASN A 1 86 ? 6.364 -0.751 -1.961 1.00 98.00 86 ASN A CA 1
ATOM 646 C C . ASN A 1 86 ? 7.385 -1.423 -2.889 1.00 98.00 86 ASN A C 1
ATOM 648 O O . ASN A 1 86 ? 8.419 -0.823 -3.173 1.00 98.00 86 ASN A O 1
ATOM 652 N N . ASN A 1 87 ? 7.143 -2.656 -3.348 1.00 97.88 87 ASN A N 1
ATOM 653 C CA . ASN A 1 87 ? 8.051 -3.353 -4.254 1.00 97.88 87 ASN A CA 1
ATOM 654 C C . ASN A 1 87 ? 8.020 -2.691 -5.644 1.00 97.88 87 ASN A C 1
ATOM 656 O O . ASN A 1 87 ? 7.000 -2.793 -6.325 1.00 97.88 87 ASN A O 1
ATOM 660 N N . PRO A 1 88 ? 9.094 -2.028 -6.111 1.00 97.44 88 PRO A N 1
ATOM 661 C CA . PRO A 1 88 ? 9.079 -1.319 -7.391 1.00 97.44 88 PRO A CA 1
ATOM 662 C C . PRO A 1 88 ? 9.222 -2.257 -8.600 1.00 97.44 88 PRO A C 1
ATOM 664 O O . PRO A 1 88 ? 9.064 -1.811 -9.735 1.00 97.44 88 PRO A O 1
ATOM 667 N N . TYR A 1 89 ? 9.541 -3.535 -8.371 1.00 96.94 89 TYR A N 1
ATOM 668 C CA . TYR A 1 89 ? 9.804 -4.528 -9.413 1.00 96.94 89 TYR A CA 1
ATOM 669 C C . TYR A 1 89 ? 8.608 -5.445 -9.691 1.00 96.94 89 TYR A C 1
ATOM 671 O O . TYR A 1 89 ? 8.574 -6.095 -10.735 1.00 96.94 89 TYR A O 1
ATOM 679 N N . ASP A 1 90 ? 7.623 -5.509 -8.790 1.00 97.62 90 ASP A N 1
ATOM 680 C CA . ASP A 1 90 ? 6.394 -6.269 -9.033 1.00 97.62 90 ASP A CA 1
ATOM 681 C C . ASP A 1 90 ? 5.558 -5.548 -10.120 1.00 97.62 90 ASP A C 1
ATOM 683 O O . ASP A 1 90 ? 5.321 -4.337 -10.017 1.00 97.62 90 ASP A O 1
ATOM 687 N N . PRO A 1 91 ? 5.142 -6.240 -11.199 1.00 97.00 91 PRO A N 1
ATOM 688 C CA . PRO A 1 91 ? 4.385 -5.629 -12.296 1.00 97.00 91 PRO A CA 1
ATOM 689 C C . PRO A 1 91 ? 3.017 -5.082 -11.863 1.00 97.00 91 PRO A C 1
ATOM 691 O O . PRO A 1 91 ? 2.517 -4.137 -12.483 1.00 97.00 91 PRO A O 1
ATOM 694 N N . ASP A 1 92 ? 2.442 -5.632 -10.791 1.00 98.00 92 ASP A N 1
ATOM 695 C CA . ASP A 1 92 ? 1.149 -5.223 -10.250 1.00 98.00 92 ASP A CA 1
ATOM 696 C C . ASP A 1 92 ? 1.254 -4.166 -9.144 1.00 98.00 92 ASP A C 1
ATOM 698 O O . ASP A 1 92 ? 0.235 -3.677 -8.655 1.00 98.00 92 ASP A O 1
ATOM 702 N N . SER A 1 93 ? 2.467 -3.811 -8.729 1.00 98.25 93 SER A N 1
ATOM 703 C CA . SER A 1 93 ? 2.693 -2.896 -7.616 1.00 98.25 93 SER A CA 1
ATOM 704 C C . SER A 1 93 ? 2.276 -1.462 -7.923 1.00 98.25 93 SER A C 1
ATOM 706 O O . SER A 1 93 ? 2.626 -0.889 -8.960 1.00 98.25 93 SER A O 1
ATOM 708 N N . THR A 1 94 ? 1.616 -0.836 -6.951 1.00 98.19 94 THR A N 1
ATOM 709 C CA . THR A 1 94 ? 1.347 0.606 -6.947 1.00 98.19 94 THR A CA 1
ATOM 710 C C . THR A 1 94 ? 2.614 1.459 -6.901 1.00 98.19 94 THR A C 1
ATOM 712 O O . THR A 1 94 ? 2.569 2.622 -7.295 1.00 98.19 94 THR A O 1
ATOM 715 N N . SER A 1 95 ? 3.747 0.915 -6.453 1.00 98.19 95 SER A N 1
ATOM 716 C CA . SER A 1 95 ? 5.039 1.614 -6.441 1.00 98.19 95 SER A CA 1
ATOM 717 C C . SER A 1 95 ? 5.888 1.370 -7.689 1.00 98.19 95 SER A C 1
ATOM 719 O O . SER A 1 95 ? 6.974 1.936 -7.786 1.00 98.19 95 SER A O 1
ATOM 721 N N . ASN A 1 96 ? 5.422 0.573 -8.657 1.00 98.00 96 ASN A N 1
ATOM 722 C CA . ASN A 1 96 ? 6.105 0.405 -9.937 1.00 98.00 96 ASN A CA 1
ATOM 723 C C . ASN A 1 96 ? 5.643 1.485 -10.943 1.00 98.00 96 ASN A C 1
ATOM 725 O O . ASN A 1 96 ? 4.557 1.361 -11.517 1.00 98.00 96 ASN A O 1
ATOM 729 N N . PRO A 1 97 ? 6.446 2.534 -11.223 1.00 97.75 97 PRO A N 1
ATOM 730 C CA . PRO A 1 97 ? 6.031 3.646 -12.087 1.00 97.75 97 PRO A CA 1
ATOM 731 C C . PRO A 1 97 ? 5.901 3.259 -13.568 1.00 97.75 97 PRO A C 1
ATOM 733 O O . PRO A 1 97 ? 5.314 4.009 -14.354 1.00 97.75 97 PRO A O 1
ATOM 736 N N . TYR A 1 98 ? 6.451 2.106 -13.950 1.00 97.19 98 TYR A N 1
ATOM 737 C CA .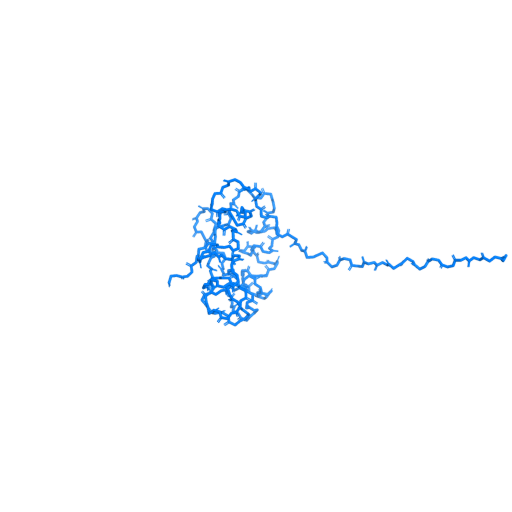 TYR A 1 98 ? 6.353 1.538 -15.292 1.00 97.19 98 TYR A CA 1
ATOM 738 C C . TYR A 1 98 ? 5.241 0.483 -15.393 1.00 97.19 98 TYR A C 1
ATOM 740 O O . TYR A 1 98 ? 4.884 0.072 -16.495 1.00 97.19 98 TYR A O 1
A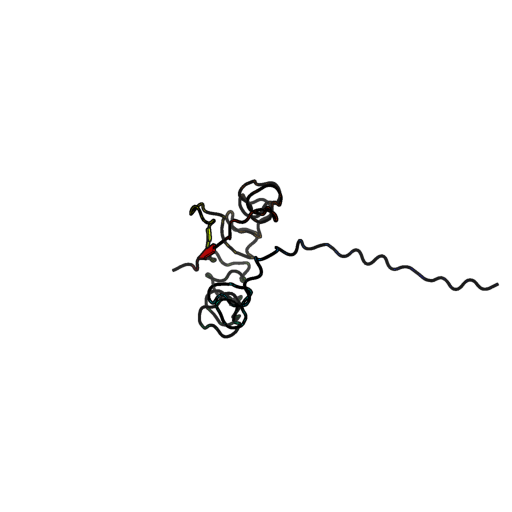TOM 748 N N . GLY A 1 99 ? 4.689 0.046 -14.256 1.00 96.81 99 GLY A N 1
ATOM 749 C CA . GLY A 1 99 ? 3.627 -0.950 -14.178 1.00 96.81 99 GLY A CA 1
ATOM 750 C C . GLY A 1 99 ? 2.244 -0.367 -14.463 1.00 96.81 99 GLY A C 1
ATOM 751 O O . GLY A 1 99 ? 1.992 0.828 -14.284 1.00 96.81 99 GLY A O 1
ATOM 752 N N . ARG A 1 100 ? 1.306 -1.234 -14.859 1.00 97.94 100 ARG A N 1
ATOM 753 C CA . ARG A 1 100 ? -0.077 -0.845 -15.184 1.00 97.94 100 ARG A CA 1
ATOM 754 C C . ARG A 1 100 ? -0.793 -0.171 -14.011 1.00 97.94 100 ARG A C 1
ATOM 756 O O . ARG A 1 100 ? -1.584 0.735 -14.239 1.00 97.94 100 ARG A O 1
ATOM 763 N N . TYR A 1 101 ? -0.521 -0.585 -12.775 1.00 98.19 101 TYR A N 1
ATOM 764 C CA . TYR A 1 101 ? -1.240 -0.088 -11.596 1.00 98.19 101 TYR A CA 1
ATOM 765 C C . TYR A 1 101 ? -0.465 0.962 -10.786 1.00 98.19 101 TYR A C 1
ATOM 767 O O . TYR A 1 101 ? -1.074 1.682 -9.996 1.00 98.19 101 TYR A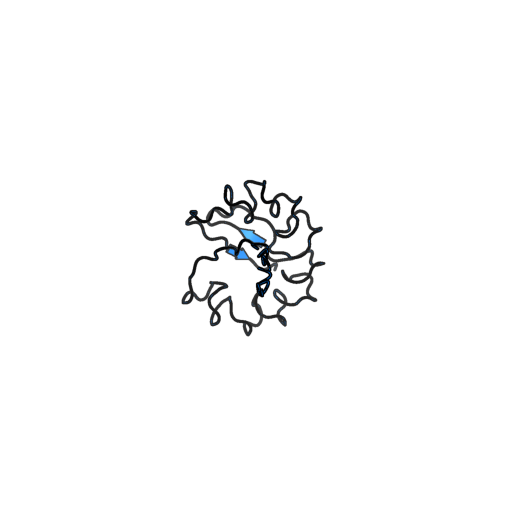 O 1
ATOM 775 N N . GLY A 1 102 ? 0.841 1.129 -11.018 1.00 97.56 102 GLY A N 1
ATOM 776 C CA . GLY A 1 102 ? 1.655 2.171 -10.379 1.00 97.56 102 GLY A CA 1
ATOM 777 C C . GLY A 1 102 ? 1.966 3.384 -11.266 1.00 97.56 102 GLY A C 1
ATOM 778 O O . GLY A 1 102 ? 2.301 4.452 -10.748 1.00 97.56 102 GLY A O 1
ATOM 779 N N . SER A 1 103 ? 1.834 3.267 -12.591 1.00 97.69 103 SER A N 1
ATOM 780 C CA . SER A 1 103 ? 2.139 4.367 -13.509 1.00 97.69 103 SER A CA 1
ATOM 781 C C . SER A 1 103 ? 1.102 5.488 -13.469 1.00 97.69 103 SER A C 1
ATOM 783 O O . SER A 1 103 ? -0.071 5.274 -13.764 1.00 97.69 103 SER A O 1
ATOM 785 N N . LYS A 1 104 ? 1.558 6.731 -13.275 1.00 97.12 104 LYS A N 1
ATOM 786 C CA . LYS A 1 104 ? 0.723 7.947 -13.352 1.00 97.12 104 LYS A CA 1
ATOM 787 C C . LYS A 1 104 ? 0.062 8.195 -14.717 1.00 97.12 104 LYS A C 1
ATOM 789 O O . LYS A 1 104 ? -0.756 9.099 -14.836 1.00 97.12 104 LYS A O 1
ATOM 794 N N . TYR A 1 105 ? 0.451 7.446 -15.747 1.00 97.19 105 TYR A N 1
ATOM 795 C CA . TYR A 1 105 ? -0.103 7.553 -17.098 1.00 97.19 105 TYR A CA 1
ATOM 796 C C . TYR A 1 105 ? -1.140 6.467 -17.407 1.00 97.19 105 TYR A C 1
ATOM 798 O O . TYR A 1 105 ? -1.822 6.547 -18.426 1.00 97.19 105 TYR A O 1
ATOM 806 N N . SER A 1 106 ? -1.262 5.447 -16.555 1.00 97.75 106 SER A N 1
ATOM 807 C CA . SER A 1 106 ? -2.200 4.350 -16.775 1.00 97.75 106 SER A CA 1
ATOM 808 C C . SER A 1 106 ? -3.596 4.712 -16.267 1.00 97.75 106 SER A C 1
ATOM 810 O O . SER A 1 106 ? -3.715 5.200 -15.141 1.00 97.75 106 SER A O 1
ATOM 812 N N . PRO A 1 107 ? -4.673 4.462 -17.032 1.00 96.81 107 PRO A N 1
ATOM 813 C CA . PRO A 1 107 ? -6.038 4.700 -16.561 1.00 96.81 107 PRO A CA 1
ATOM 814 C C . PRO A 1 107 ? -6.420 3.818 -15.360 1.00 96.81 107 PRO A C 1
ATOM 816 O O . PRO A 1 107 ? -7.235 4.237 -14.546 1.00 96.81 107 PRO A O 1
ATOM 819 N N . ASP A 1 108 ? -5.801 2.642 -15.202 1.00 96.75 108 ASP A N 1
ATOM 820 C CA . ASP A 1 108 ? -6.079 1.714 -14.093 1.00 96.75 108 ASP A CA 1
ATOM 821 C C . ASP A 1 108 ? -5.291 2.026 -12.811 1.00 96.75 108 ASP A C 1
ATOM 823 O O . ASP A 1 108 ? -5.508 1.388 -11.780 1.00 96.75 108 ASP A O 1
ATOM 827 N N . SER A 1 109 ? -4.344 2.967 -12.860 1.00 97.25 109 SER A N 1
ATOM 828 C CA . SER A 1 109 ? -3.505 3.287 -11.709 1.00 97.25 109 SER A CA 1
ATOM 829 C C . SER A 1 109 ? -4.199 4.249 -10.755 1.00 97.25 109 SER A C 1
ATOM 831 O O . SER A 1 109 ? -4.660 5.320 -11.154 1.00 97.25 109 SER A O 1
ATOM 833 N N . ILE A 1 110 ? -4.151 3.923 -9.463 1.00 95.94 110 ILE A N 1
ATOM 834 C CA . ILE A 1 110 ? -4.551 4.841 -8.388 1.00 95.94 110 ILE A CA 1
ATOM 835 C C . ILE A 1 110 ? -3.639 6.078 -8.285 1.00 95.94 110 ILE A C 1
ATOM 837 O O . ILE A 1 110 ? -3.989 7.045 -7.620 1.00 95.94 110 ILE A O 1
ATOM 841 N N . ASN A 1 111 ? -2.480 6.071 -8.955 1.00 95.94 111 ASN A N 1
ATOM 842 C CA . ASN A 1 111 ? -1.565 7.213 -9.022 1.00 95.94 111 ASN A CA 1
ATOM 843 C C . ASN A 1 111 ? -1.872 8.148 -10.205 1.00 95.94 111 ASN A C 1
ATOM 845 O O . ASN A 1 111 ? -1.204 9.173 -10.361 1.00 95.94 111 ASN A O 1
ATOM 849 N N . ASN A 1 112 ? -2.831 7.799 -11.070 1.00 96.69 112 ASN A N 1
ATOM 850 C CA . ASN A 1 112 ? -3.257 8.648 -12.177 1.00 96.69 112 ASN A CA 1
ATOM 851 C C . ASN A 1 112 ? -4.499 9.470 -11.775 1.00 96.69 112 ASN A C 1
ATOM 853 O O . ASN A 1 112 ? -5.588 8.897 -11.677 1.00 96.69 112 ASN A O 1
ATOM 857 N N . PRO A 1 113 ? -4.390 10.804 -11.619 1.00 95.81 113 PRO A N 1
ATOM 858 C CA . PRO A 1 113 ? -5.518 11.660 -11.238 1.00 95.81 113 PRO A CA 1
ATOM 859 C C . PRO A 1 113 ? -6.586 11.802 -12.334 1.00 95.81 113 PRO A C 1
ATOM 861 O O . PRO A 1 113 ? -7.664 12.326 -12.074 1.00 95.81 113 PRO A O 1
ATOM 864 N N . TYR A 1 114 ? -6.306 11.347 -13.556 1.00 95.19 114 TYR A N 1
ATOM 865 C CA . TYR A 1 114 ? -7.272 11.292 -14.656 1.00 95.19 114 TYR A CA 1
ATOM 866 C C . TYR A 1 114 ? -7.837 9.875 -14.873 1.00 95.19 114 TYR A C 1
ATOM 868 O O . TYR A 1 114 ? -8.592 9.661 -15.817 1.00 95.19 114 TYR A O 1
ATOM 876 N N . GLY A 1 115 ? -7.451 8.906 -14.034 1.00 93.44 115 GLY A N 1
ATOM 877 C CA . GLY A 1 115 ? -7.881 7.507 -14.088 1.00 93.44 115 GLY A CA 1
ATOM 878 C C . GLY A 1 115 ? -8.488 7.046 -12.762 1.00 93.44 115 GLY A C 1
ATOM 879 O O . GLY A 1 115 ? -9.217 7.795 -12.114 1.00 93.44 115 GLY A O 1
ATOM 880 N N . ALA A 1 116 ? -8.158 5.825 -12.336 1.00 93.62 116 ALA A N 1
ATOM 881 C CA . ALA A 1 116 ? -8.634 5.245 -11.076 1.00 93.62 116 ALA A CA 1
ATOM 882 C C . ALA A 1 116 ? -8.253 6.063 -9.823 1.00 93.62 116 ALA A C 1
ATOM 884 O O . ALA A 1 116 ? -8.895 5.929 -8.788 1.00 93.62 116 ALA A O 1
ATOM 885 N N . GLY A 1 117 ? -7.229 6.919 -9.908 1.00 93.19 117 GLY A N 1
ATOM 886 C CA . GLY A 1 117 ? -6.814 7.843 -8.849 1.00 93.19 117 GLY A CA 1
ATOM 887 C C . GLY A 1 117 ? -7.505 9.208 -8.865 1.00 93.19 117 GLY A C 1
ATOM 888 O O . GLY A 1 117 ? -7.003 10.138 -8.234 1.00 93.19 117 GLY A O 1
ATOM 889 N N . ASN A 1 118 ? -8.589 9.382 -9.628 1.00 94.00 118 ASN A N 1
ATOM 890 C CA . ASN A 1 118 ? -9.259 10.673 -9.755 1.00 94.00 118 ASN A CA 1
ATOM 891 C C . ASN A 1 118 ? -9.781 11.177 -8.393 1.00 94.00 118 ASN A C 1
ATOM 893 O O . ASN A 1 118 ? -10.658 10.537 -7.813 1.00 94.00 118 ASN A O 1
ATOM 897 N N . PRO A 1 119 ? -9.315 12.344 -7.899 1.00 88.69 119 PRO A N 1
ATOM 898 C CA . PRO A 1 119 ? -9.706 12.869 -6.588 1.00 88.69 119 PRO A CA 1
ATOM 899 C C . PRO A 1 119 ? -11.173 13.314 -6.508 1.00 88.69 119 PRO A C 1
ATOM 901 O O . PRO A 1 119 ? -11.682 13.537 -5.414 1.00 88.69 119 PRO A O 1
ATOM 904 N N . TYR A 1 120 ? -11.849 13.465 -7.648 1.00 90.38 120 TYR A N 1
ATOM 905 C CA . TYR A 1 120 ? -13.279 13.771 -7.721 1.00 90.38 120 TYR A CA 1
ATOM 906 C C . TYR A 1 120 ? -14.149 12.515 -7.849 1.00 90.38 120 TYR A C 1
ATOM 908 O O . TYR A 1 120 ? -15.374 12.626 -7.923 1.00 90.38 120 TYR A O 1
ATOM 916 N N . SER A 1 121 ? -13.540 11.325 -7.901 1.00 87.44 121 SER A N 1
ATOM 917 C CA . SER A 1 121 ? -14.283 10.072 -7.842 1.00 87.44 121 SER A CA 1
ATOM 918 C C . SER A 1 121 ? -14.849 9.870 -6.437 1.00 87.44 121 SER A C 1
ATOM 920 O O . SER A 1 121 ? -14.134 9.993 -5.446 1.00 87.44 121 SER A O 1
ATOM 922 N N . ASN A 1 122 ? -16.132 9.517 -6.352 1.00 85.06 122 ASN A N 1
ATOM 923 C CA . ASN A 1 122 ? -16.766 9.091 -5.100 1.00 85.06 122 ASN A CA 1
ATOM 924 C C . ASN A 1 122 ? -16.636 7.573 -4.876 1.00 85.06 122 ASN A C 1
ATOM 926 O O . ASN A 1 122 ? -17.299 7.018 -4.001 1.00 85.06 122 ASN A O 1
ATOM 930 N N . GLU A 1 123 ? -15.826 6.889 -5.687 1.00 86.94 123 GLU A N 1
ATOM 931 C CA . GLU A 1 123 ? -15.639 5.444 -5.614 1.00 86.94 123 GLU A CA 1
ATOM 932 C C . GLU A 1 123 ? -14.468 5.116 -4.679 1.00 86.94 123 GLU A C 1
ATOM 934 O O . GLU A 1 123 ? -13.322 5.461 -4.980 1.00 86.94 123 GLU A O 1
ATOM 939 N N . PRO A 1 124 ? -14.722 4.472 -3.526 1.00 88.44 124 PRO A N 1
ATOM 940 C CA . PRO A 1 124 ? -13.653 4.073 -2.626 1.00 88.44 124 PRO A CA 1
ATOM 941 C C . PRO A 1 124 ? -12.813 2.948 -3.239 1.00 88.44 124 PRO A C 1
ATOM 943 O O . PRO A 1 124 ? -13.324 2.054 -3.915 1.00 88.44 124 PRO A O 1
ATOM 946 N N . ILE A 1 125 ? -11.519 2.962 -2.922 1.00 92.69 125 ILE A N 1
ATOM 947 C CA . ILE A 1 125 ? -10.614 1.843 -3.175 1.00 92.69 125 ILE A CA 1
ATOM 948 C C . ILE A 1 125 ? -10.540 0.976 -1.920 1.00 92.69 125 ILE A C 1
ATOM 950 O O . ILE A 1 125 ? -10.211 1.450 -0.830 1.00 92.69 125 ILE A O 1
ATOM 954 N N . TYR A 1 126 ? -10.818 -0.311 -2.084 1.00 94.19 126 TYR A N 1
ATOM 955 C CA . TYR A 1 126 ? -10.773 -1.315 -1.033 1.00 94.19 126 TYR A CA 1
ATOM 956 C C . TYR A 1 126 ? -9.422 -2.017 -1.020 1.00 94.19 126 TYR A C 1
ATOM 958 O O . TYR A 1 126 ? -8.945 -2.485 -2.054 1.00 94.19 126 TYR A O 1
ATOM 966 N N . VAL A 1 127 ? -8.834 -2.145 0.170 1.00 95.38 127 VAL A N 1
ATOM 967 C CA . VAL A 1 127 ? -7.617 -2.933 0.383 1.00 95.38 127 VAL A CA 1
ATOM 968 C C . VAL A 1 127 ? -7.992 -4.294 0.951 1.00 95.38 127 VAL A C 1
ATOM 970 O O . VAL A 1 127 ? -8.619 -4.388 2.005 1.00 95.38 127 VAL A O 1
ATOM 973 N N . VAL A 1 128 ? -7.587 -5.354 0.261 1.00 95.12 128 VAL A N 1
ATOM 974 C CA . VAL A 1 128 ? -7.905 -6.740 0.607 1.00 95.12 128 VAL A CA 1
ATOM 975 C C . VAL A 1 128 ? -6.603 -7.488 0.909 1.00 95.12 128 VAL A C 1
ATOM 977 O O . VAL A 1 128 ? -5.822 -7.744 -0.013 1.00 95.12 128 VAL A O 1
ATOM 980 N N . PRO A 1 129 ? -6.338 -7.845 2.180 1.00 91.75 129 PRO A N 1
ATOM 981 C CA . PRO A 1 129 ? -5.152 -8.611 2.552 1.00 91.75 129 PRO A CA 1
ATOM 982 C C . PRO A 1 129 ? -5.078 -9.978 1.852 1.00 91.75 129 PRO A C 1
ATOM 984 O O . PRO A 1 129 ? -6.098 -10.635 1.626 1.00 91.75 129 PRO A O 1
ATOM 987 N N . SER A 1 130 ? -3.864 -10.416 1.520 1.00 83.75 130 SER A N 1
ATOM 988 C CA . SER A 1 130 ? -3.580 -11.723 0.918 1.00 83.75 130 SER A CA 1
ATOM 989 C C . SER A 1 130 ? -3.790 -12.862 1.927 1.00 83.75 130 SER A C 1
ATOM 991 O O . SER A 1 130 ? -3.149 -12.916 2.981 1.00 83.75 130 SER A O 1
ATOM 993 N N . ARG A 1 131 ? -4.718 -13.778 1.616 1.00 77.81 131 ARG A N 1
ATOM 994 C CA . ARG A 1 131 ? -5.025 -14.946 2.461 1.00 77.81 131 ARG A CA 1
ATOM 995 C C . ARG A 1 131 ? -3.927 -15.993 2.398 1.00 77.81 131 ARG A C 1
ATOM 997 O O . ARG A 1 131 ? -3.400 -16.241 1.301 1.00 77.81 131 ARG A O 1
#

Radius of gyration: 18.07 Å; Cα contacts (8 Å, |Δi|>4): 300; chains: 1; bounding box: 43×66×34 Å

Sequence (131 aa):
MNIKKIVVALALSIGVPAISFAACPYDQNCLNNPYGAGSPYKADGLNNPYSQYGSPYSNKSHTNPYATDAPKLYDSQGNYRGKLSNNPYDPDSTSNPYGRYGSKYSPDSINNPYGAGNPYSNEPIYVVPSR

pLDDT: mean 84.96, std 21.19, range [31.7, 98.25]

Secondary structure (DSSP, 8-state):
------------------------TT-TT-TT-TTTTT-TT-TT-TT-TTSTTT-TT-TT-SS-TT-SSPPEEE-TT--EEEE----TTSTTBTT-TTSTTT-TT-TT-TT-TTTTT-TT---PPEEE---

Solvent-accessible surface area (backbone atoms only — not comparable to full-atom values): 7112 Å² total; per-residue (Å²): 142,84,86,82,85,77,82,80,79,79,77,77,73,77,76,69,80,75,78,81,67,82,89,40,65,84,41,56,81,28,65,75,3,64,89,28,39,21,6,58,79,36,71,78,10,59,54,4,62,86,12,59,31,16,8,64,84,29,51,36,2,27,59,7,56,79,27,85,44,27,20,36,28,25,43,82,86,66,48,80,37,32,23,49,25,47,11,54,81,44,61,43,9,44,48,4,64,88,19,60,14,14,8,59,84,29,58,56,0,56,61,4,62,90,28,64,27,26,84,86,56,90,67,58,76,46,79,44,75,64,129